Protein AF-A0A9R1XF96-F1 (afdb_monomer_lite)

InterPro domains:
  IPR001680 WD40 repeat [PS50082] (1-25)
  IPR015943 WD40/YVTN repeat-like-containing domain superfamily [G3DSA:2.130.10.10] (2-106)
  IPR036322 WD40-repeat-containing domain superfamily [SSF50978] (3-88)
  IPR050459 WD repeat RBAP46/RBAP48/MSI1 [PTHR22850] (3-103)

Structure (mmCIF, N/CA/C/O backbone):
data_AF-A0A9R1XF96-F1
#
_entry.id   AF-A0A9R1XF96-F1
#
loop_
_atom_site.group_PDB
_atom_site.id
_atom_site.type_symbol
_atom_site.label_atom_id
_atom_site.label_alt_id
_atom_site.label_comp_id
_atom_site.label_asym_id
_atom_site.label_entity_id
_atom_site.label_seq_id
_atom_site.pdbx_PDB_ins_code
_atom_site.Cartn_x
_atom_site.Cartn_y
_atom_site.Cartn_z
_atom_site.occupancy
_atom_site.B_iso_or_equiv
_atom_site.auth_seq_id
_atom_site.auth_comp_id
_atom_site.auth_asym_id
_atom_site.auth_atom_id
_atom_site.pdbx_PDB_model_num
ATOM 1 N N . MET A 1 1 ? -1.195 0.839 -13.754 1.00 90.81 1 MET A N 1
ATOM 2 C CA . MET A 1 1 ? -1.870 -0.382 -13.250 1.00 90.81 1 MET A CA 1
ATOM 3 C C . MET A 1 1 ? -3.029 0.007 -12.335 1.00 90.81 1 MET A C 1
ATOM 5 O O . MET A 1 1 ? -2.970 1.070 -11.726 1.00 90.81 1 MET A O 1
ATOM 9 N N . PHE A 1 2 ? -4.064 -0.826 -12.214 1.00 94.81 2 PHE A N 1
ATOM 10 C CA . PHE A 1 2 ? -5.154 -0.655 -11.242 1.00 94.81 2 PHE A CA 1
ATOM 11 C C . PHE A 1 2 ? -5.579 -2.024 -10.694 1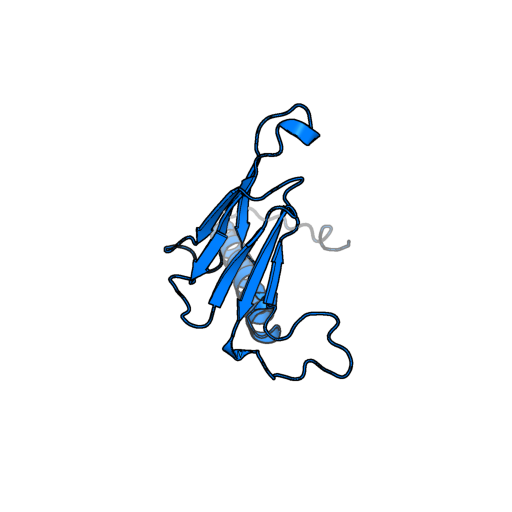.00 94.81 2 PHE A C 1
ATOM 13 O O . PHE A 1 2 ? -5.734 -2.957 -11.480 1.00 94.81 2 PHE A O 1
ATOM 20 N N . GLN A 1 3 ? -5.782 -2.146 -9.376 1.00 97.56 3 GLN A N 1
ATOM 21 C CA . GLN A 1 3 ? -6.221 -3.393 -8.729 1.00 97.56 3 GLN A CA 1
ATOM 22 C C . GLN A 1 3 ? -7.084 -3.132 -7.491 1.00 97.56 3 GLN A C 1
ATOM 24 O O . GLN A 1 3 ? -6.748 -2.291 -6.653 1.00 97.56 3 GLN A O 1
ATOM 29 N N . TRP A 1 4 ? -8.153 -3.914 -7.338 1.00 97.81 4 TRP A N 1
ATOM 30 C CA . TRP A 1 4 ? -9.000 -3.915 -6.144 1.00 97.81 4 TRP A CA 1
ATOM 31 C C . TRP A 1 4 ? -8.318 -4.609 -4.967 1.00 97.81 4 TRP A C 1
ATOM 33 O O . TRP A 1 4 ? -7.611 -5.601 -5.148 1.00 97.81 4 TRP A O 1
ATOM 43 N N . SER A 1 5 ? -8.565 -4.110 -3.755 1.00 97.31 5 SER A N 1
ATOM 44 C CA . SER A 1 5 ? -8.157 -4.813 -2.543 1.00 97.31 5 SER A CA 1
ATOM 45 C C . SER A 1 5 ? -8.941 -6.127 -2.410 1.00 97.31 5 SER A C 1
ATOM 47 O 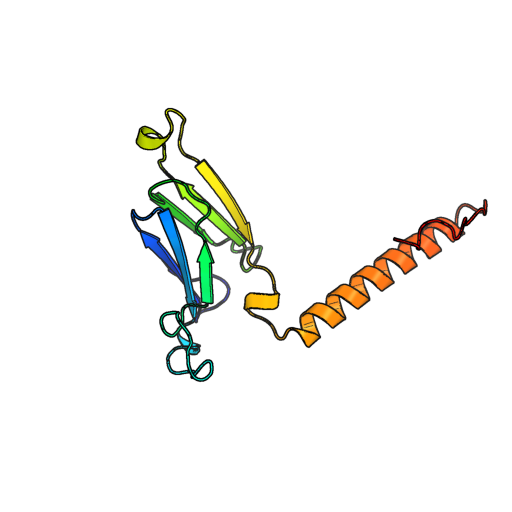O . SER A 1 5 ? -10.169 -6.117 -2.530 1.00 97.31 5 SER A O 1
ATOM 49 N N . PRO A 1 6 ? -8.279 -7.255 -2.099 1.00 97.44 6 PRO A N 1
ATOM 50 C CA . PRO A 1 6 ? -8.956 -8.533 -1.894 1.00 97.4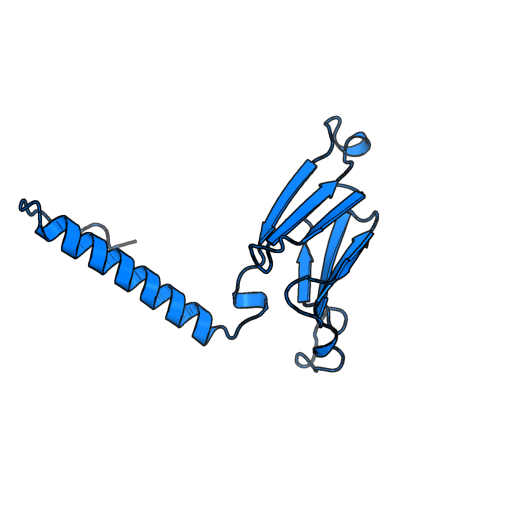4 6 PRO A CA 1
ATOM 51 C C . PRO A 1 6 ? -9.758 -8.574 -0.586 1.00 97.44 6 PRO A C 1
ATOM 53 O O . PRO A 1 6 ? -10.663 -9.392 -0.451 1.00 97.44 6 PRO A O 1
ATOM 56 N N . ASN A 1 7 ? -9.437 -7.708 0.383 1.00 95.44 7 ASN A N 1
ATOM 57 C CA . ASN A 1 7 ? -10.055 -7.727 1.710 1.00 95.44 7 ASN A CA 1
ATOM 58 C C . ASN A 1 7 ? -11.131 -6.645 1.893 1.00 95.44 7 ASN A C 1
ATOM 60 O O . ASN A 1 7 ? -11.940 -6.755 2.813 1.00 95.44 7 ASN A O 1
ATOM 64 N N . LYS A 1 8 ? -11.144 -5.589 1.064 1.00 94.50 8 LYS A N 1
ATOM 65 C CA . LYS A 1 8 ? -12.088 -4.466 1.193 1.00 94.50 8 LYS A CA 1
ATOM 66 C C . LYS A 1 8 ? -12.597 -4.006 -0.169 1.00 94.50 8 LYS A C 1
ATOM 68 O O . LYS A 1 8 ? -11.851 -3.421 -0.945 1.00 94.50 8 LYS A O 1
ATOM 73 N N . SER A 1 9 ? -13.894 -4.182 -0.418 1.00 96.00 9 SER A N 1
ATOM 74 C CA . SER A 1 9 ? -14.516 -3.847 -1.706 1.00 96.00 9 SER A CA 1
ATOM 75 C C . SER A 1 9 ? -14.490 -2.357 -2.043 1.00 96.00 9 SER A C 1
ATOM 77 O O . SER A 1 9 ? -14.587 -2.020 -3.216 1.00 96.00 9 SER A O 1
ATOM 79 N N . SER A 1 10 ? -14.370 -1.470 -1.044 1.00 95.94 10 SER A N 1
ATOM 80 C CA . SER A 1 10 ? -14.300 -0.026 -1.292 1.00 95.94 10 SER A CA 1
ATOM 81 C C . SER A 1 10 ? -12.914 0.486 -1.668 1.00 95.94 10 SER A C 1
ATO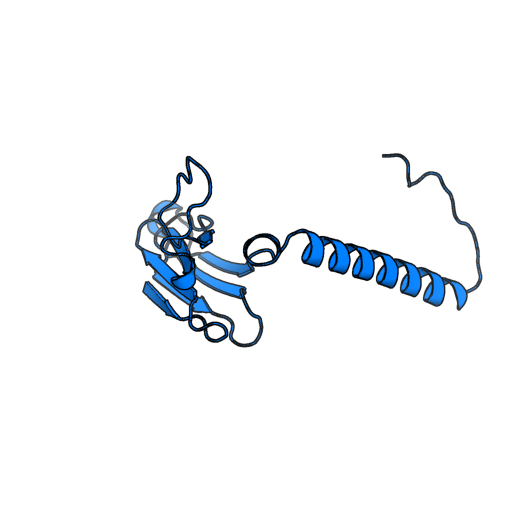M 83 O O . SER A 1 10 ? -12.773 1.628 -2.113 1.00 95.94 10 SER A O 1
ATOM 85 N N . ILE A 1 11 ? -11.894 -0.358 -1.495 1.00 97.44 11 ILE A N 1
ATOM 86 C CA . ILE A 1 11 ? -10.494 0.022 -1.611 1.00 97.44 11 ILE A CA 1
ATOM 87 C C . ILE A 1 11 ? -9.913 -0.484 -2.922 1.00 97.44 11 ILE A C 1
ATOM 89 O O . ILE A 1 11 ? -10.028 -1.662 -3.262 1.00 97.44 11 ILE A O 1
ATOM 93 N N . PHE A 1 12 ? -9.185 0.388 -3.610 1.00 97.81 12 PHE A N 1
ATOM 94 C CA . PHE A 1 12 ? -8.374 0.006 -4.759 1.00 97.81 12 PHE A CA 1
ATOM 95 C C . PHE A 1 12 ? -7.063 0.786 -4.807 1.00 97.81 12 PHE A C 1
ATOM 97 O O . PHE A 1 12 ? -6.933 1.873 -4.247 1.00 97.81 12 PHE A O 1
ATOM 104 N N . GLY A 1 13 ? -6.081 0.211 -5.493 1.00 97.88 13 GLY A N 1
ATOM 105 C CA . GLY A 1 13 ? -4.800 0.837 -5.784 1.00 97.88 13 GLY A CA 1
ATOM 106 C C . GLY A 1 13 ? -4.711 1.244 -7.249 1.00 97.88 13 GLY A C 1
ATOM 107 O O . GLY A 1 13 ? -5.286 0.593 -8.124 1.00 97.88 13 GLY A O 1
ATOM 108 N N . SER A 1 14 ? -3.952 2.297 -7.525 1.00 97.62 14 SER A N 1
ATOM 109 C CA . SER A 1 14 ? -3.577 2.700 -8.878 1.00 97.62 14 SER A CA 1
ATOM 110 C C . SER A 1 14 ? -2.125 3.157 -8.918 1.00 97.62 14 SER A C 1
ATOM 112 O O . SER A 1 14 ? -1.702 3.901 -8.033 1.00 97.62 14 SER A O 1
ATOM 114 N N . SER A 1 15 ? -1.406 2.810 -9.977 1.00 96.19 15 SER A N 1
ATOM 115 C CA . SER A 1 15 ? -0.062 3.321 -10.259 1.00 96.19 15 SER A CA 1
ATOM 116 C C . SER A 1 15 ? 0.063 3.798 -11.702 1.00 96.19 15 SER A C 1
ATOM 118 O O . SER A 1 15 ? -0.656 3.312 -12.587 1.00 96.19 15 SER A O 1
ATOM 120 N N . ALA A 1 16 ? 0.994 4.718 -11.934 1.00 89.69 16 ALA A N 1
ATOM 121 C CA . ALA A 1 16 ? 1.342 5.228 -13.252 1.00 89.69 16 ALA A CA 1
ATOM 122 C C . ALA A 1 16 ? 2.871 5.321 -13.424 1.00 89.69 16 ALA A C 1
ATOM 124 O O . ALA A 1 16 ? 3.650 4.829 -12.603 1.00 89.69 16 ALA A O 1
ATOM 125 N N . GLU A 1 17 ? 3.294 5.942 -14.523 1.00 91.06 17 GLU A N 1
ATOM 126 C CA . GLU A 1 17 ? 4.706 6.152 -14.861 1.00 91.06 17 GLU A CA 1
ATOM 127 C C . GLU A 1 17 ? 5.388 7.218 -13.989 1.00 91.06 17 GLU A C 1
ATOM 129 O O . GLU A 1 17 ? 6.600 7.363 -14.035 1.00 91.06 17 GLU A O 1
ATOM 134 N N . ASP A 1 18 ? 4.635 7.927 -13.144 1.00 91.06 18 ASP A N 1
ATOM 135 C CA . ASP A 1 18 ? 5.148 8.938 -12.213 1.00 91.06 18 ASP A CA 1
ATOM 136 C C . ASP A 1 18 ? 5.837 8.347 -10.968 1.00 91.06 18 ASP A C 1
ATOM 138 O O . ASP A 1 18 ? 6.257 9.089 -10.081 1.00 91.06 18 ASP A O 1
ATOM 142 N N . GLY A 1 19 ? 5.936 7.018 -10.880 1.00 91.69 19 GLY A N 1
ATOM 143 C CA . GLY A 1 19 ? 6.549 6.316 -9.751 1.00 91.69 19 GLY A CA 1
ATOM 144 C C . GLY A 1 19 ? 5.699 6.327 -8.479 1.00 91.69 19 GLY A C 1
ATOM 145 O O . GLY A 1 19 ? 6.165 5.928 -7.409 1.00 91.69 19 GLY A O 1
ATOM 146 N N . VAL A 1 20 ? 4.443 6.774 -8.575 1.00 94.69 20 VAL A N 1
ATOM 147 C CA . VAL A 1 20 ? 3.543 6.914 -7.434 1.00 94.69 20 VAL A CA 1
ATOM 148 C C . VAL A 1 20 ? 2.480 5.825 -7.452 1.00 94.69 20 VAL A C 1
ATOM 150 O O . VAL A 1 20 ? 1.853 5.536 -8.473 1.00 94.69 20 VAL A O 1
ATOM 153 N N . LEU A 1 21 ? 2.221 5.253 -6.277 1.00 97.00 21 LEU A N 1
ATOM 154 C CA . LEU A 1 21 ? 1.103 4.346 -6.055 1.00 97.00 21 LEU A CA 1
ATOM 155 C C . LEU A 1 21 ? 0.102 5.007 -5.105 1.00 97.00 21 LEU A C 1
ATOM 157 O O . LEU A 1 21 ? 0.417 5.345 -3.966 1.00 97.00 21 LEU A O 1
ATOM 161 N N . ASN A 1 22 ? -1.112 5.229 -5.595 1.00 97.12 22 ASN A N 1
ATOM 162 C CA . ASN A 1 22 ? -2.197 5.835 -4.833 1.00 97.12 22 ASN A CA 1
ATOM 163 C C . ASN A 1 22 ? -3.178 4.749 -4.388 1.00 97.12 22 ASN A C 1
ATOM 165 O O . ASN A 1 22 ? -3.576 3.903 -5.191 1.00 97.12 22 ASN A O 1
ATOM 169 N N . ILE A 1 23 ? -3.576 4.798 -3.120 1.00 97.25 23 ILE A N 1
ATOM 170 C CA . ILE A 1 23 ? -4.632 3.969 -2.546 1.00 97.25 23 ILE A CA 1
ATOM 171 C C . ILE A 1 23 ? -5.860 4.834 -2.337 1.00 97.25 23 ILE A C 1
ATOM 173 O O . ILE A 1 23 ? -5.781 5.918 -1.754 1.00 97.25 23 ILE A O 1
ATOM 177 N N . TRP A 1 24 ? -6.994 4.329 -2.794 1.00 96.25 24 TRP A N 1
ATOM 178 C CA . TRP A 1 24 ? -8.257 5.040 -2.824 1.00 96.25 24 TRP A CA 1
ATOM 179 C C . TRP A 1 24 ? -9.303 4.300 -2.007 1.00 96.25 24 TRP A C 1
ATOM 181 O O . TRP A 1 24 ? -9.306 3.072 -1.966 1.00 96.25 24 TRP A O 1
ATOM 191 N N . ASP A 1 25 ? -10.208 5.061 -1.404 1.00 95.38 25 ASP A N 1
ATOM 192 C CA . ASP A 1 25 ? -11.428 4.573 -0.776 1.00 95.38 25 ASP A CA 1
ATOM 193 C C . ASP A 1 25 ? -12.621 5.314 -1.372 1.00 95.38 25 ASP A C 1
ATOM 195 O O . ASP A 1 25 ? -12.844 6.498 -1.095 1.00 95.38 25 ASP A O 1
ATOM 199 N N . HIS A 1 26 ? -13.394 4.630 -2.215 1.00 93.88 26 HIS A N 1
ATOM 200 C CA . HIS A 1 26 ? -14.503 5.285 -2.902 1.00 93.88 26 HIS A CA 1
ATOM 201 C C . HIS A 1 26 ? -15.692 5.585 -1.975 1.00 93.88 26 HIS A C 1
ATOM 203 O O . HIS A 1 26 ? -16.556 6.375 -2.350 1.00 93.88 26 HIS A O 1
ATOM 209 N N . ASN A 1 27 ? -15.733 5.016 -0.762 1.00 92.75 27 ASN A N 1
ATOM 210 C CA . ASN A 1 27 ? -16.729 5.396 0.243 1.00 92.75 27 ASN A CA 1
ATOM 211 C C . ASN A 1 27 ? -16.455 6.791 0.819 1.00 92.75 27 ASN A C 1
ATOM 213 O O . ASN A 1 27 ? -17.387 7.478 1.221 1.00 92.75 27 ASN A O 1
ATOM 217 N N . LYS A 1 28 ? -15.191 7.236 0.799 1.00 86.38 28 LYS A N 1
ATOM 218 C CA . LYS A 1 28 ? -14.773 8.557 1.296 1.00 86.38 28 LYS A CA 1
ATOM 219 C C . LYS A 1 28 ? -14.928 9.668 0.256 1.00 86.38 28 LYS A C 1
ATOM 221 O O . LYS A 1 28 ? -14.571 10.823 0.498 1.00 86.38 28 LYS A O 1
ATOM 226 N N . VAL A 1 29 ? -15.443 9.348 -0.930 1.00 86.31 29 VAL A N 1
ATOM 227 C CA . VAL A 1 29 ? -15.740 10.347 -1.958 1.00 86.31 29 VAL A CA 1
ATOM 228 C C . VAL A 1 29 ? -16.945 11.169 -1.505 1.00 86.31 29 VAL A C 1
ATOM 230 O O . VAL A 1 29 ? -18.036 10.647 -1.311 1.00 86.31 29 VAL A O 1
ATOM 233 N N . GLY A 1 30 ? -16.747 12.478 -1.347 1.00 75.75 30 GLY A N 1
ATOM 234 C CA . GLY A 1 30 ? -17.789 13.398 -0.877 1.00 75.75 30 GLY A CA 1
ATOM 235 C C . GLY A 1 30 ? -17.762 13.665 0.629 1.00 75.75 30 GLY A C 1
ATOM 236 O O . GLY A 1 30 ? -18.421 14.604 1.080 1.00 75.75 30 GLY A O 1
ATOM 237 N N . GLU A 1 31 ? -16.946 12.933 1.393 1.00 77.25 31 GLU A N 1
ATOM 238 C CA . GLU A 1 31 ? -16.636 13.306 2.771 1.00 77.25 31 GLU A CA 1
ATOM 239 C C . GLU A 1 31 ? -15.798 14.591 2.777 1.00 77.25 31 GLU A C 1
ATOM 241 O O . GLU A 1 31 ? -14.765 14.713 2.111 1.00 77.25 31 GLU A O 1
ATOM 246 N N . ARG A 1 32 ? -16.270 15.603 3.510 1.00 60.28 32 ARG A N 1
ATOM 247 C CA . ARG A 1 32 ? -15.572 16.885 3.636 1.00 60.28 32 ARG A CA 1
ATOM 248 C C . ARG A 1 32 ? -14.547 16.786 4.758 1.00 60.28 32 ARG A C 1
ATOM 250 O O . ARG A 1 32 ? -14.866 17.018 5.920 1.00 60.28 32 ARG A O 1
ATOM 257 N N . PHE A 1 33 ? -13.305 16.483 4.402 1.00 59.84 33 PHE A N 1
ATOM 258 C CA . PHE A 1 33 ? -12.168 16.565 5.318 1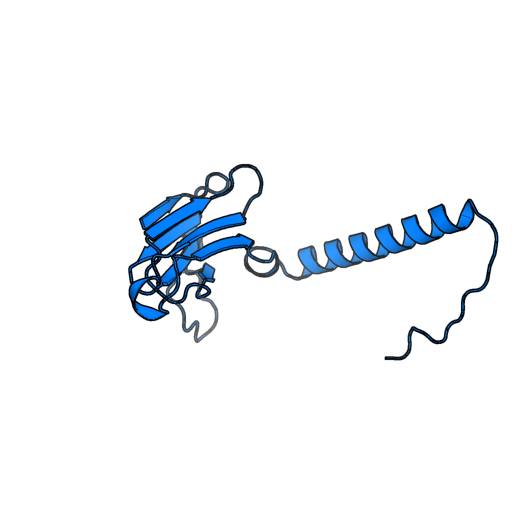.00 59.84 33 PHE A CA 1
ATOM 259 C C . PHE A 1 33 ? -11.808 18.031 5.583 1.00 59.84 33 PHE A C 1
ATOM 261 O O . PHE A 1 33 ? -10.936 18.597 4.926 1.00 59.84 33 PHE A O 1
ATOM 268 N N . GLY A 1 34 ? -12.512 18.659 6.528 1.00 58.56 34 GLY A N 1
ATOM 269 C CA . GLY A 1 34 ? -12.258 20.034 6.958 1.00 58.56 34 GLY A CA 1
ATOM 270 C C . GLY A 1 34 ? -12.258 21.075 5.822 1.00 58.56 34 GLY A C 1
ATOM 271 O O . GLY A 1 34 ? -12.599 20.780 4.677 1.00 58.56 34 GLY A O 1
ATOM 272 N N . PRO A 1 35 ? -11.893 22.334 6.107 1.00 53.41 35 PRO A N 1
ATOM 273 C CA . PRO A 1 35 ? -11.992 23.417 5.125 1.00 53.41 35 PRO A CA 1
ATOM 274 C C . PRO A 1 35 ? -10.971 23.367 3.971 1.00 53.41 35 PRO A C 1
ATOM 276 O O . PRO A 1 35 ? -11.022 24.237 3.107 1.00 53.41 35 PRO A O 1
ATOM 279 N N . ALA A 1 36 ? -10.019 22.424 3.948 1.00 54.16 36 ALA A N 1
ATOM 280 C CA . ALA A 1 36 ? -8.887 22.480 3.016 1.00 54.16 36 ALA A CA 1
ATOM 281 C C . ALA A 1 36 ? -8.125 21.148 2.863 1.00 54.16 36 ALA A C 1
ATOM 283 O O . ALA A 1 36 ? -6.894 21.132 2.963 1.00 54.16 36 ALA A O 1
ATOM 284 N N . SER A 1 37 ? -8.802 20.020 2.622 1.00 62.41 37 SER A N 1
ATOM 285 C CA . SER A 1 37 ? -8.055 18.841 2.162 1.00 62.41 37 SER A CA 1
ATOM 286 C C . SER A 1 37 ? -7.359 19.176 0.842 1.00 62.41 37 SER A C 1
ATOM 288 O O . SER A 1 37 ? -8.007 19.430 -0.170 1.00 62.41 37 SER A O 1
ATOM 290 N N . LYS A 1 38 ? -6.022 19.205 0.862 1.00 71.12 38 LYS A N 1
ATOM 291 C CA . LYS A 1 38 ? -5.177 19.439 -0.321 1.00 71.12 38 LYS A CA 1
ATOM 292 C C . LYS A 1 38 ? -5.185 18.251 -1.292 1.00 71.12 38 LYS A C 1
ATOM 294 O O . LYS A 1 38 ? -4.560 18.322 -2.346 1.00 71.12 38 LYS A O 1
ATOM 299 N N . PHE A 1 39 ? -5.844 17.157 -0.920 1.00 78.56 39 PHE A N 1
ATOM 300 C CA . PHE A 1 39 ? -5.836 15.893 -1.639 1.00 78.56 39 PHE A CA 1
ATOM 301 C C . PHE A 1 39 ? -7.177 15.637 -2.322 1.00 78.56 39 PHE A C 1
ATOM 303 O O . PHE A 1 39 ? -8.224 16.102 -1.870 1.00 78.56 39 PHE A O 1
ATOM 310 N N . ALA A 1 40 ? -7.134 14.886 -3.424 1.00 87.25 40 ALA A N 1
ATOM 311 C CA . ALA A 1 40 ? -8.332 14.508 -4.159 1.00 87.25 40 ALA A CA 1
ATOM 312 C C . ALA A 1 40 ? -9.310 13.723 -3.256 1.00 87.25 40 ALA A C 1
ATOM 314 O O . ALA A 1 40 ? -8.858 12.920 -2.433 1.00 87.25 40 ALA A O 1
ATOM 315 N N . PRO A 1 41 ? -10.635 13.918 -3.402 1.00 88.50 41 PRO A N 1
ATOM 316 C CA . PRO A 1 41 ? -11.629 13.141 -2.666 1.00 88.50 41 PRO A CA 1
ATOM 317 C C . PRO A 1 41 ? -11.397 11.634 -2.816 1.00 88.50 41 PRO A C 1
ATOM 319 O O . PRO A 1 41 ? -11.127 11.153 -3.915 1.00 88.50 41 PRO A O 1
ATOM 322 N N . GLY A 1 42 ? -11.502 10.895 -1.712 1.00 90.69 42 GLY A N 1
ATOM 323 C CA . GLY A 1 42 ? -11.280 9.448 -1.693 1.00 90.69 42 GLY A CA 1
ATOM 324 C C . GLY A 1 42 ? -9.813 9.005 -1.751 1.00 90.69 42 GLY A C 1
ATOM 325 O O . GLY A 1 42 ? -9.567 7.807 -1.644 1.00 90.69 42 GLY A O 1
ATOM 326 N N . LEU A 1 43 ? -8.828 9.906 -1.886 1.00 92.69 43 LEU A N 1
ATOM 327 C CA . LEU A 1 43 ? -7.418 9.526 -1.756 1.00 92.69 43 LEU A CA 1
ATOM 328 C C . LEU A 1 43 ? -7.115 9.187 -0.292 1.00 92.69 43 LEU A C 1
ATOM 330 O O . LEU A 1 43 ? -7.148 10.064 0.569 1.00 92.69 43 LEU A O 1
ATOM 334 N N . LEU A 1 44 ? -6.814 7.917 -0.022 1.00 92.81 44 LEU A N 1
ATOM 335 C CA . LEU A 1 44 ? -6.518 7.415 1.319 1.00 92.81 44 LEU A CA 1
ATOM 336 C C . LEU A 1 44 ? -5.023 7.498 1.634 1.00 92.81 44 LEU A C 1
ATOM 338 O O . LEU A 1 44 ? -4.640 7.920 2.721 1.00 92.81 44 LEU A O 1
ATOM 342 N N . PHE A 1 45 ? -4.176 7.090 0.689 1.00 94.56 45 PHE A N 1
ATOM 343 C CA . PHE A 1 45 ? -2.728 7.059 0.878 1.00 94.56 45 PHE A CA 1
ATOM 344 C C . PHE A 1 45 ? -1.986 7.227 -0.445 1.00 94.56 45 PHE A C 1
ATOM 346 O O . PHE A 1 45 ? -2.467 6.817 -1.501 1.00 94.56 45 PHE A O 1
ATOM 353 N N . ARG A 1 46 ? -0.787 7.804 -0.375 1.00 95.00 46 ARG A N 1
ATOM 354 C CA . ARG A 1 46 ? 0.128 7.944 -1.504 1.00 95.00 46 ARG A CA 1
ATOM 355 C C . ARG A 1 46 ? 1.492 7.380 -1.123 1.00 95.00 46 ARG A C 1
ATOM 357 O O . ARG A 1 46 ? 2.165 7.933 -0.258 1.00 95.00 46 ARG A O 1
ATOM 364 N N . HIS A 1 47 ? 1.906 6.325 -1.814 1.00 95.88 47 HIS A N 1
ATOM 365 C CA . HIS A 1 47 ? 3.251 5.772 -1.740 1.00 95.88 47 HIS A CA 1
ATOM 366 C C . HIS A 1 47 ? 4.124 6.383 -2.836 1.00 95.88 47 HIS A C 1
ATOM 368 O O . HIS A 1 47 ? 3.872 6.180 -4.023 1.00 95.88 47 HIS A O 1
ATOM 374 N N . SER A 1 48 ? 5.155 7.120 -2.431 1.00 94.56 48 SER A N 1
ATOM 375 C CA . SER A 1 48 ? 6.154 7.735 -3.320 1.00 94.56 48 SER A CA 1
ATOM 376 C C . SER A 1 48 ? 7.558 7.210 -2.998 1.00 94.56 48 SER A C 1
ATOM 378 O O . SER A 1 48 ? 8.512 7.976 -2.913 1.00 94.56 48 SER A O 1
ATOM 380 N N . GLY A 1 49 ? 7.666 5.905 -2.726 1.00 92.06 49 GLY A N 1
ATOM 381 C CA . GLY A 1 49 ? 8.932 5.256 -2.376 1.00 92.06 49 GLY A CA 1
ATOM 382 C C . GLY A 1 49 ? 9.775 4.819 -3.576 1.00 92.06 49 GLY A C 1
ATOM 383 O O . GLY A 1 49 ? 10.978 4.606 -3.424 1.00 92.06 49 GLY A O 1
ATOM 384 N N . HIS A 1 50 ? 9.175 4.661 -4.758 1.00 92.12 50 HIS A N 1
ATOM 385 C CA . HIS A 1 50 ? 9.913 4.336 -5.979 1.00 92.12 50 HIS A CA 1
ATOM 386 C C . HIS A 1 50 ? 10.553 5.591 -6.577 1.00 92.12 50 HIS A C 1
ATOM 388 O O . HIS A 1 50 ? 10.066 6.705 -6.398 1.00 92.12 50 HIS A O 1
ATOM 394 N N . ARG A 1 51 ? 11.675 5.399 -7.273 1.00 89.38 51 ARG A N 1
ATOM 395 C CA . ARG A 1 51 ? 12.432 6.483 -7.920 1.00 89.38 51 ARG A CA 1
ATOM 396 C C . ARG A 1 51 ? 11.997 6.734 -9.362 1.00 89.38 51 ARG A C 1
ATOM 398 O O . ARG A 1 51 ? 12.336 7.772 -9.915 1.00 89.38 51 ARG A O 1
ATOM 405 N N . ASP A 1 52 ? 11.280 5.777 -9.942 1.00 90.88 52 ASP A N 1
ATOM 406 C CA . ASP A 1 52 ? 10.869 5.750 -11.343 1.00 90.88 52 ASP A CA 1
ATOM 407 C C . ASP A 1 52 ? 9.556 4.963 -11.490 1.00 90.88 52 ASP A C 1
ATOM 409 O O . ASP A 1 52 ? 8.990 4.498 -10.491 1.00 90.88 52 ASP A O 1
ATOM 413 N N . LYS A 1 53 ? 9.082 4.803 -12.730 1.00 91.88 53 LYS A N 1
ATOM 414 C CA . LYS A 1 53 ? 7.809 4.181 -13.102 1.00 91.88 53 LYS A CA 1
ATOM 415 C C . LYS A 1 53 ? 7.551 2.880 -12.341 1.00 91.88 53 LYS A C 1
ATOM 417 O O . LYS A 1 53 ? 8.344 1.936 -12.373 1.00 91.88 53 LYS A O 1
ATOM 422 N N . VAL A 1 54 ? 6.390 2.810 -11.691 1.00 94.69 54 VAL A N 1
ATOM 423 C CA . VAL A 1 54 ? 5.899 1.566 -11.091 1.00 94.69 54 VAL A CA 1
ATOM 424 C C . VAL A 1 54 ? 5.269 0.740 -12.201 1.00 94.69 54 VAL A C 1
ATOM 426 O O . VAL A 1 54 ? 4.221 1.105 -12.738 1.00 94.69 54 VAL A O 1
ATOM 429 N N . VAL A 1 55 ? 5.900 -0.380 -12.540 1.00 94.44 55 VAL A N 1
ATOM 430 C CA . VAL A 1 55 ? 5.461 -1.239 -13.647 1.00 94.44 55 VAL A CA 1
ATOM 431 C C . VAL A 1 55 ? 4.349 -2.195 -13.224 1.00 94.44 55 VAL A C 1
ATOM 433 O O . VAL A 1 55 ? 3.454 -2.474 -14.020 1.00 94.44 55 VAL A O 1
ATOM 436 N N . ASP A 1 56 ? 4.353 -2.644 -11.966 1.00 95.81 56 ASP A N 1
ATOM 437 C CA . ASP A 1 56 ? 3.305 -3.501 -11.410 1.00 95.81 56 ASP A CA 1
ATOM 438 C C . ASP A 1 56 ? 3.241 -3.406 -9.876 1.00 95.81 56 ASP A C 1
ATOM 440 O O . ASP A 1 56 ? 4.187 -2.970 -9.212 1.00 95.81 56 ASP A O 1
ATOM 444 N N . PHE A 1 57 ? 2.113 -3.814 -9.303 1.00 97.81 57 PHE A N 1
ATOM 445 C CA . PHE A 1 57 ? 1.943 -3.995 -7.867 1.00 97.81 57 PHE A CA 1
ATOM 446 C C . PHE A 1 57 ? 0.898 -5.071 -7.575 1.00 97.81 57 PHE A C 1
ATOM 448 O O . PHE A 1 57 ? 0.057 -5.368 -8.413 1.00 97.81 57 PHE A O 1
ATOM 455 N N . HIS A 1 58 ? 0.915 -5.638 -6.373 1.00 98.06 58 HIS A N 1
ATOM 456 C CA . HIS A 1 58 ? -0.061 -6.638 -5.964 1.00 98.06 58 HIS A CA 1
ATOM 457 C C . HIS A 1 58 ? -0.387 -6.532 -4.475 1.00 98.06 58 HIS A C 1
ATOM 459 O O . HIS A 1 58 ? 0.490 -6.303 -3.638 1.00 98.06 58 HIS A O 1
ATOM 465 N N . TRP A 1 59 ? -1.661 -6.728 -4.147 1.00 98.06 59 TRP A N 1
ATOM 466 C CA . TRP A 1 59 ? -2.139 -6.786 -2.769 1.00 98.06 59 TRP A CA 1
ATOM 467 C C . TRP A 1 59 ? -1.814 -8.137 -2.133 1.00 98.06 59 TRP A C 1
ATOM 469 O O . TRP A 1 59 ? -2.043 -9.190 -2.729 1.00 98.06 59 TRP A O 1
ATOM 479 N N . ASN A 1 60 ? -1.339 -8.138 -0.892 1.00 97.19 60 ASN A N 1
ATOM 480 C CA . ASN A 1 60 ? -1.254 -9.370 -0.122 1.00 97.19 60 ASN A CA 1
ATOM 481 C C . ASN A 1 60 ? -2.657 -9.765 0.371 1.00 97.19 60 ASN A C 1
ATOM 483 O O . ASN A 1 60 ? -3.291 -9.024 1.114 1.00 97.19 60 ASN A O 1
ATOM 487 N N . SER A 1 61 ? -3.147 -10.938 -0.035 1.00 95.38 61 SER A N 1
ATOM 488 C CA . SER A 1 61 ? -4.459 -11.454 0.382 1.00 95.38 61 SER A CA 1
ATOM 489 C C . SER A 1 61 ? -4.488 -11.983 1.818 1.00 95.38 61 SER A C 1
ATOM 491 O O . SER A 1 61 ? -5.561 -12.037 2.421 1.00 95.38 61 SER A O 1
ATOM 493 N N . HIS A 1 62 ? -3.329 -12.370 2.355 1.00 95.12 62 HIS A N 1
ATOM 494 C CA . HIS A 1 62 ? -3.185 -12.937 3.697 1.00 95.12 62 HIS A CA 1
ATOM 495 C C . HIS A 1 62 ? -2.895 -11.874 4.750 1.00 95.12 62 HIS A C 1
ATOM 497 O O . HIS A 1 62 ? -3.191 -12.087 5.922 1.00 95.12 62 HIS A O 1
ATOM 503 N N . ASP A 1 63 ? -2.325 -10.744 4.334 1.00 94.88 63 ASP A N 1
ATOM 504 C CA . ASP A 1 63 ? -1.973 -9.653 5.227 1.00 94.88 63 ASP A CA 1
ATOM 505 C C . ASP A 1 63 ? -2.582 -8.331 4.732 1.00 94.88 63 ASP A C 1
ATOM 507 O O . ASP A 1 63 ? -2.016 -7.682 3.845 1.00 94.88 63 ASP A O 1
ATOM 511 N N . PRO A 1 64 ? -3.761 -7.939 5.258 1.00 94.06 64 PRO A N 1
ATOM 512 C CA . PRO A 1 64 ? -4.468 -6.750 4.809 1.00 94.06 64 PRO A CA 1
ATOM 513 C C . PRO A 1 64 ? -3.588 -5.503 4.866 1.00 94.06 64 PRO A C 1
ATOM 515 O O . PRO A 1 64 ? -2.854 -5.295 5.829 1.00 94.06 64 PRO A O 1
ATOM 518 N N . TRP A 1 65 ? -3.723 -4.644 3.853 1.00 95.38 65 TRP A N 1
ATOM 519 C CA . TRP A 1 65 ? -2.976 -3.385 3.706 1.00 95.38 65 TRP A CA 1
ATOM 520 C C . TRP A 1 65 ? -1.483 -3.513 3.397 1.00 95.38 65 TRP A C 1
ATOM 522 O O . TRP A 1 65 ? -0.802 -2.488 3.311 1.00 95.38 65 TRP A O 1
ATOM 532 N N . THR A 1 66 ? -0.999 -4.733 3.171 1.00 97.69 66 THR A N 1
ATOM 533 C CA . THR A 1 66 ? 0.349 -4.996 2.670 1.00 97.69 66 THR A CA 1
ATOM 534 C C . THR A 1 66 ? 0.335 -5.123 1.149 1.00 97.69 66 THR A C 1
ATOM 536 O O . THR A 1 66 ? -0.506 -5.815 0.568 1.00 97.69 66 THR A O 1
ATOM 539 N N . ILE A 1 67 ? 1.272 -4.443 0.493 1.00 98.12 67 ILE A N 1
ATOM 540 C CA . ILE A 1 67 ? 1.419 -4.400 -0.963 1.00 98.12 67 ILE A CA 1
ATOM 541 C C . ILE A 1 67 ? 2.872 -4.700 -1.320 1.00 98.12 67 ILE A C 1
ATOM 543 O O . ILE A 1 67 ? 3.800 -4.266 -0.635 1.00 98.12 67 ILE A O 1
ATOM 547 N N . VAL A 1 68 ? 3.060 -5.425 -2.421 1.00 98.19 68 VAL A N 1
ATOM 548 C CA . VAL A 1 68 ? 4.333 -5.477 -3.141 1.00 98.19 68 VAL A CA 1
ATOM 549 C C . VAL A 1 68 ? 4.226 -4.618 -4.394 1.00 98.19 68 VAL A C 1
ATOM 551 O O . VAL A 1 68 ? 3.221 -4.682 -5.097 1.00 98.19 68 VAL A O 1
ATOM 554 N N . SER A 1 69 ? 5.237 -3.809 -4.683 1.00 97.12 69 SER A N 1
ATOM 555 C CA . SER A 1 69 ? 5.312 -2.996 -5.897 1.00 97.12 69 SER A CA 1
ATOM 556 C C . SER A 1 69 ? 6.701 -3.066 -6.513 1.00 97.12 69 SER A C 1
ATOM 558 O O . SER A 1 69 ? 7.705 -3.181 -5.807 1.00 97.12 69 SER A O 1
ATOM 560 N N . VAL A 1 70 ? 6.754 -3.022 -7.841 1.00 95.69 70 VAL A N 1
ATOM 561 C CA . VAL A 1 70 ? 7.992 -3.090 -8.619 1.00 95.69 70 VAL A CA 1
ATOM 562 C C . VAL A 1 70 ? 8.120 -1.866 -9.516 1.00 95.69 70 VAL A C 1
ATOM 564 O O . VAL A 1 70 ? 7.145 -1.441 -10.140 1.00 95.69 70 VAL A O 1
ATOM 567 N N . SER A 1 71 ? 9.324 -1.305 -9.589 1.00 93.56 71 SER A N 1
ATOM 568 C CA . SER A 1 71 ? 9.673 -0.247 -10.535 1.00 93.56 71 SER A CA 1
ATOM 569 C C . SER A 1 71 ? 10.756 -0.692 -11.494 1.00 93.56 71 SER A C 1
ATOM 571 O O . SER A 1 71 ? 11.571 -1.561 -11.188 1.00 93.56 71 SER A O 1
ATOM 573 N N . ASP A 1 72 ? 10.776 -0.039 -12.644 1.00 89.94 72 ASP A N 1
ATOM 574 C CA . ASP A 1 72 ? 11.859 -0.138 -13.609 1.00 89.94 72 ASP A CA 1
ATOM 575 C C . ASP A 1 72 ? 12.628 1.188 -13.606 1.00 89.94 72 ASP A C 1
ATOM 577 O O . ASP A 1 72 ? 12.363 2.079 -14.405 1.00 89.94 72 ASP A O 1
ATOM 581 N N . ASP A 1 73 ? 13.530 1.328 -12.629 1.00 80.56 73 ASP A N 1
ATOM 582 C CA . ASP A 1 73 ? 14.425 2.478 -12.417 1.00 80.56 73 ASP A CA 1
ATOM 583 C C . ASP A 1 73 ? 15.836 2.249 -12.988 1.00 80.56 73 ASP A C 1
ATOM 585 O O . ASP A 1 73 ? 16.824 2.843 -12.536 1.00 80.56 73 ASP A O 1
ATOM 589 N N . GLY A 1 74 ? 15.935 1.373 -13.995 1.00 74.31 74 GLY A N 1
ATOM 590 C CA . GLY A 1 74 ? 17.203 1.015 -14.623 1.00 74.31 74 GLY A CA 1
ATOM 591 C C . GLY A 1 74 ? 17.827 2.147 -15.441 1.00 74.31 74 GLY A C 1
ATOM 592 O O . GLY A 1 74 ? 19.044 2.330 -15.424 1.00 74.31 74 GLY A O 1
ATOM 593 N N . GLU A 1 75 ? 17.005 2.949 -16.120 1.00 69.19 75 GLU A N 1
ATOM 594 C CA . GLU A 1 75 ? 17.488 4.048 -16.969 1.00 69.19 75 GLU A CA 1
ATOM 595 C C . GLU A 1 75 ? 17.964 5.264 -16.161 1.00 69.19 75 GLU A C 1
ATOM 597 O O . GLU A 1 75 ? 18.914 5.941 -16.554 1.00 69.19 75 GLU A O 1
ATOM 602 N N . SER A 1 76 ? 17.335 5.540 -15.018 1.00 68.69 76 SER A N 1
ATOM 603 C CA . SER A 1 76 ? 17.541 6.769 -14.244 1.00 68.69 76 SER A CA 1
ATOM 604 C C . SER A 1 76 ? 18.639 6.667 -13.183 1.00 68.69 76 SER A C 1
ATOM 606 O O . SER A 1 76 ? 19.237 7.684 -12.825 1.00 68.69 76 SER A O 1
ATOM 608 N N . THR A 1 77 ? 18.943 5.466 -12.678 1.00 65.44 77 THR A N 1
ATOM 609 C CA . THR A 1 77 ? 19.895 5.297 -11.561 1.00 65.44 77 THR A CA 1
ATOM 610 C C . THR A 1 77 ? 21.174 4.538 -11.908 1.00 65.44 77 THR A C 1
ATOM 612 O O . THR A 1 77 ? 22.058 4.419 -11.059 1.00 65.44 77 THR A O 1
ATOM 615 N N . GLY A 1 78 ? 21.301 4.018 -13.135 1.00 64.31 78 GLY A N 1
ATOM 616 C CA . GLY A 1 78 ? 22.408 3.129 -13.514 1.00 64.31 78 GLY A CA 1
ATOM 617 C C . GLY A 1 78 ? 22.426 1.800 -12.742 1.00 64.31 78 GLY A C 1
ATOM 618 O O . GLY A 1 78 ? 23.409 1.063 -12.817 1.00 64.31 78 GLY A O 1
ATOM 619 N N . GLY A 1 79 ? 21.364 1.516 -11.977 1.00 68.38 79 GLY A N 1
ATOM 620 C CA . GLY A 1 79 ? 21.113 0.266 -11.265 1.00 68.38 79 GLY A CA 1
ATOM 621 C C . GLY A 1 79 ? 20.084 -0.612 -11.985 1.00 68.38 79 GLY A C 1
ATOM 622 O O . GLY A 1 79 ? 19.801 -0.419 -13.162 1.00 68.38 79 GLY A O 1
ATOM 623 N N . GLY A 1 80 ? 19.540 -1.606 -11.281 1.00 77.19 80 GLY A N 1
ATOM 624 C CA . GLY A 1 80 ? 18.384 -2.390 -11.735 1.00 77.19 80 GLY A CA 1
ATOM 625 C C . GLY A 1 80 ? 17.086 -1.920 -11.072 1.00 77.19 80 GLY A C 1
ATOM 626 O O . GLY A 1 80 ? 17.133 -1.140 -10.125 1.00 77.19 80 GLY A O 1
ATOM 627 N N . GLY A 1 81 ? 15.947 -2.433 -11.545 1.00 86.06 81 GLY A N 1
ATOM 628 C CA . GLY A 1 81 ? 14.628 -2.149 -10.974 1.00 86.06 81 GLY A CA 1
ATOM 629 C C . GLY A 1 81 ? 14.512 -2.451 -9.469 1.00 86.06 81 GLY A C 1
ATOM 630 O O . GLY A 1 81 ? 15.128 -3.398 -8.973 1.00 86.06 81 GLY A O 1
ATOM 631 N N . THR A 1 82 ? 13.699 -1.687 -8.732 1.00 91.75 82 THR A N 1
ATOM 632 C CA . THR A 1 82 ? 13.412 -1.935 -7.307 1.00 91.75 82 THR A CA 1
ATOM 633 C C . THR A 1 82 ? 12.141 -2.748 -7.088 1.00 91.75 82 THR A C 1
ATOM 635 O O . THR A 1 82 ? 11.132 -2.565 -7.765 1.00 91.75 82 THR A O 1
ATOM 638 N N . LEU A 1 83 ? 12.167 -3.607 -6.068 1.00 95.12 83 LEU A N 1
ATOM 639 C CA . LEU A 1 83 ? 10.991 -4.252 -5.488 1.00 95.12 83 LEU A CA 1
ATOM 640 C C . LEU A 1 83 ? 10.827 -3.743 -4.058 1.00 95.12 83 LEU A C 1
ATOM 642 O O . LEU A 1 83 ? 11.779 -3.756 -3.279 1.00 95.12 83 LEU A O 1
ATOM 646 N N . GLN A 1 84 ? 9.624 -3.300 -3.709 1.00 96.38 84 GLN A N 1
ATOM 647 C CA . GLN A 1 84 ? 9.294 -2.801 -2.378 1.00 96.38 84 GLN A CA 1
ATOM 648 C C . GLN A 1 84 ? 8.109 -3.579 -1.817 1.00 96.38 84 GLN A C 1
ATOM 650 O O . GLN A 1 84 ? 7.115 -3.780 -2.509 1.00 96.38 84 GLN A O 1
ATOM 655 N N . ILE A 1 85 ? 8.211 -3.990 -0.553 1.00 97.88 85 ILE A N 1
ATOM 656 C CA . ILE A 1 85 ? 7.089 -4.512 0.230 1.00 97.88 85 ILE A CA 1
ATOM 657 C C . ILE A 1 85 ? 6.818 -3.497 1.329 1.00 97.88 85 ILE A C 1
ATOM 659 O O . ILE A 1 85 ? 7.728 -3.126 2.070 1.00 97.88 85 ILE A O 1
ATOM 663 N N . TRP A 1 86 ? 5.581 -3.031 1.419 1.00 97.56 86 TRP A N 1
ATOM 664 C CA . TRP A 1 86 ? 5.195 -1.997 2.368 1.00 97.56 86 TRP A CA 1
ATOM 665 C C . TRP A 1 86 ? 3.780 -2.241 2.880 1.00 97.56 86 TRP A C 1
ATOM 667 O O . TRP A 1 86 ? 2.944 -2.839 2.203 1.00 97.56 86 TRP A O 1
ATOM 677 N N . ARG A 1 87 ? 3.526 -1.773 4.102 1.00 95.88 87 ARG A N 1
ATOM 678 C CA . ARG A 1 87 ? 2.234 -1.863 4.778 1.00 95.88 87 ARG A CA 1
ATOM 679 C C . ARG A 1 87 ? 1.825 -0.476 5.241 1.00 95.88 87 ARG A C 1
ATOM 681 O O . ARG A 1 87 ? 2.623 0.225 5.863 1.00 95.88 87 ARG A O 1
ATOM 688 N N . MET A 1 88 ? 0.588 -0.080 4.960 1.00 94.62 88 MET A N 1
ATOM 689 C CA . MET A 1 88 ? 0.056 1.165 5.518 1.00 94.62 88 MET A CA 1
ATOM 690 C C . MET A 1 88 ? -0.121 1.039 7.029 1.00 94.62 88 MET A C 1
ATOM 692 O O . MET A 1 88 ? -0.654 0.042 7.515 1.00 94.62 88 MET A O 1
ATOM 696 N N . ILE A 1 89 ? 0.300 2.068 7.766 1.00 91.06 89 ILE A N 1
ATOM 697 C CA . ILE A 1 89 ? 0.083 2.122 9.210 1.00 91.06 89 ILE A CA 1
ATOM 698 C C . ILE A 1 89 ? -1.410 2.236 9.527 1.00 91.06 89 ILE A C 1
ATOM 700 O O . ILE A 1 89 ? -2.170 2.925 8.842 1.00 91.06 89 ILE A O 1
ATOM 704 N N . ASP A 1 90 ? -1.813 1.591 10.614 1.00 90.56 90 ASP A N 1
ATOM 705 C CA . ASP A 1 90 ? -3.203 1.493 11.044 1.00 90.56 90 ASP A CA 1
ATOM 706 C C . ASP A 1 90 ? -3.879 2.843 11.308 1.00 90.56 90 ASP A C 1
ATOM 708 O O . ASP A 1 90 ? -5.064 3.003 11.021 1.00 90.56 90 ASP A O 1
ATOM 712 N N . LEU A 1 91 ? -3.103 3.849 11.718 1.00 89.00 91 LEU A N 1
ATOM 713 C CA . LEU A 1 91 ? -3.566 5.225 11.930 1.00 89.00 91 LEU A CA 1
ATOM 714 C C . LEU A 1 91 ? -4.147 5.896 10.672 1.00 89.00 91 LEU A C 1
ATOM 716 O O . LEU A 1 91 ? -4.858 6.889 10.786 1.00 89.00 91 LEU A O 1
ATOM 720 N N . ILE A 1 92 ? -3.850 5.388 9.471 1.00 87.50 92 ILE A N 1
ATOM 721 C CA . ILE A 1 92 ? -4.376 5.951 8.216 1.00 87.50 92 ILE A CA 1
ATOM 722 C C . ILE A 1 92 ? -5.841 5.549 7.994 1.00 87.50 92 ILE A C 1
ATOM 724 O O . ILE A 1 92 ? -6.615 6.300 7.395 1.00 87.50 92 ILE A O 1
ATOM 728 N N . HIS A 1 93 ? -6.232 4.350 8.435 1.00 85.94 93 HIS A N 1
ATOM 729 C CA . HIS A 1 93 ? -7.530 3.755 8.093 1.00 85.94 93 HIS A CA 1
ATOM 730 C C . HIS A 1 93 ? -8.411 3.419 9.300 1.00 85.94 93 HIS A C 1
ATOM 732 O O . HIS A 1 93 ? -9.588 3.117 9.099 1.00 85.94 93 HIS A O 1
ATOM 738 N N . ARG A 1 94 ? -7.883 3.522 10.525 1.00 89.44 94 ARG A N 1
ATOM 739 C CA . ARG A 1 94 ? -8.589 3.252 11.785 1.00 89.44 94 ARG A CA 1
ATOM 740 C C . ARG A 1 94 ? -8.639 4.492 12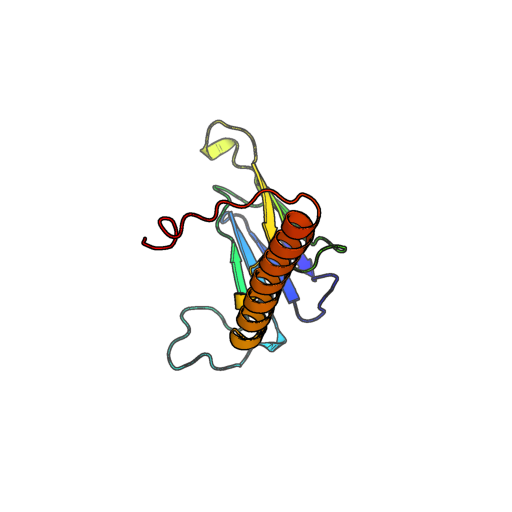.684 1.00 89.44 94 ARG A C 1
ATOM 742 O O . ARG A 1 94 ? -7.777 5.364 12.558 1.00 89.44 94 ARG A O 1
ATOM 749 N N . PRO A 1 95 ? -9.610 4.578 13.609 1.00 89.81 95 PRO A N 1
ATOM 750 C CA . PRO A 1 95 ? -9.622 5.607 14.642 1.00 89.81 95 PRO A CA 1
ATOM 751 C C . PRO A 1 95 ? -8.343 5.567 15.484 1.00 89.81 95 PRO A C 1
ATOM 753 O O . PRO A 1 95 ? -7.928 4.508 15.951 1.00 89.81 95 PRO A O 1
ATOM 756 N N . GLN A 1 96 ? -7.732 6.731 15.704 1.00 89.00 96 GLN A N 1
ATOM 757 C CA . GLN A 1 96 ? -6.472 6.844 16.442 1.00 89.00 96 GLN A CA 1
ATOM 758 C C . GLN A 1 96 ? -6.565 6.255 17.859 1.00 89.00 96 GLN A C 1
ATOM 760 O O . GLN A 1 96 ? -5.639 5.579 18.292 1.00 89.00 96 GLN A O 1
ATOM 765 N N . GLU A 1 97 ? -7.675 6.490 18.562 1.00 91.56 97 GLU A N 1
ATOM 766 C CA . GLU A 1 97 ? -7.896 5.997 19.928 1.00 91.56 97 GLU A CA 1
ATOM 767 C C . GLU A 1 97 ? -7.851 4.467 19.997 1.00 91.56 97 GLU A C 1
ATOM 769 O O . GLU A 1 97 ? -7.192 3.913 20.869 1.00 91.56 97 GLU A O 1
ATOM 774 N N . GLU A 1 98 ? -8.482 3.775 19.044 1.00 92.12 98 GLU A N 1
ATOM 775 C CA . GLU A 1 98 ? -8.448 2.310 18.977 1.00 92.12 98 GLU A CA 1
ATOM 776 C C . GLU A 1 98 ? -7.023 1.790 18.773 1.00 92.12 98 GLU A C 1
ATOM 778 O O . GLU A 1 98 ? -6.593 0.873 19.469 1.00 92.12 98 GLU A O 1
ATOM 783 N N . VAL A 1 99 ? -6.277 2.402 17.848 1.00 90.25 99 VAL A N 1
ATOM 784 C CA . VAL A 1 99 ? -4.900 1.991 17.535 1.00 90.25 99 VAL A CA 1
ATOM 785 C C . VAL A 1 99 ? -3.971 2.226 18.725 1.00 90.25 99 VAL A C 1
ATOM 787 O O . VAL A 1 99 ? -3.156 1.364 19.042 1.00 90.25 99 VAL A O 1
ATOM 790 N N . ILE A 1 100 ? -4.091 3.372 19.400 1.00 88.94 100 ILE A N 1
ATOM 791 C CA . ILE A 1 100 ? -3.284 3.680 20.586 1.00 88.94 100 ILE A CA 1
ATOM 792 C C . ILE A 1 100 ? -3.615 2.710 21.722 1.00 88.94 100 ILE A C 1
ATOM 794 O O . ILE A 1 100 ? -2.695 2.142 22.300 1.00 88.94 100 ILE A O 1
ATOM 798 N N . ASN A 1 101 ? -4.898 2.449 21.986 1.00 91.25 101 ASN A N 1
ATOM 799 C CA . ASN A 1 101 ? -5.314 1.513 23.032 1.00 91.25 101 ASN A CA 1
ATOM 800 C C . ASN A 1 101 ? -4.761 0.098 22.791 1.00 91.25 101 ASN A C 1
ATOM 802 O O . ASN A 1 101 ? -4.304 -0.557 23.725 1.00 91.25 101 ASN A O 1
ATOM 806 N N . GLU A 1 102 ? -4.770 -0.383 21.545 1.00 88.81 102 GLU A N 1
ATOM 807 C CA . GLU A 1 102 ? -4.171 -1.677 21.195 1.00 88.81 102 GLU A CA 1
ATOM 808 C C . GLU A 1 102 ? -2.651 -1.683 21.376 1.00 88.81 102 GLU A C 1
ATOM 810 O O . GLU A 1 102 ? -2.102 -2.642 21.916 1.00 88.81 102 GLU A O 1
ATOM 815 N N . LEU A 1 103 ? -1.960 -0.616 20.966 1.00 85.25 103 LEU A N 1
ATOM 816 C CA . LEU A 1 103 ? -0.515 -0.492 21.163 1.00 85.25 103 LEU A CA 1
ATOM 817 C C . LEU A 1 103 ? -0.150 -0.469 22.650 1.00 85.25 103 LEU A C 1
ATOM 819 O O . LEU A 1 103 ? 0.788 -1.152 23.054 1.00 85.25 103 LEU A O 1
ATOM 823 N N . GLU A 1 104 ? -0.904 0.257 23.474 1.00 88.50 104 GLU A N 1
ATOM 824 C CA . GLU A 1 104 ? -0.721 0.282 24.927 1.00 88.50 104 GLU A CA 1
ATOM 825 C C . GLU A 1 104 ? -0.950 -1.098 25.546 1.00 88.50 104 GLU A C 1
ATOM 827 O O . GLU A 1 104 ? -0.167 -1.526 26.396 1.00 88.50 104 GLU A O 1
ATOM 832 N N . GLN A 1 105 ? -1.968 -1.836 25.094 1.00 87.88 105 GLN A N 1
ATOM 833 C CA . GLN A 1 105 ? -2.203 -3.212 25.534 1.00 87.88 105 GLN A CA 1
ATOM 834 C C . GLN A 1 105 ? -1.067 -4.144 25.117 1.00 87.88 105 GLN A C 1
ATOM 836 O O . GLN A 1 105 ? -0.623 -4.947 25.932 1.00 87.88 105 GLN A O 1
ATOM 841 N N . LEU A 1 106 ? -0.559 -4.026 23.888 1.00 85.12 106 LEU A N 1
ATOM 842 C CA . LEU A 1 106 ? 0.564 -4.830 23.409 1.00 85.12 106 LEU A CA 1
ATOM 843 C C . LEU A 1 106 ? 1.837 -4.540 24.203 1.00 85.12 106 LEU A C 1
ATOM 845 O O . LEU A 1 106 ? 2.468 -5.479 24.680 1.00 85.12 106 LEU A O 1
ATOM 849 N N . ILE A 1 107 ? 2.171 -3.266 24.418 1.00 82.69 107 ILE A N 1
ATOM 850 C CA . ILE A 1 107 ? 3.313 -2.855 25.245 1.00 82.69 107 ILE A CA 1
ATOM 851 C C . ILE A 1 107 ? 3.148 -3.391 26.669 1.00 82.69 107 ILE A C 1
ATOM 853 O O . ILE A 1 107 ? 4.061 -4.019 27.197 1.00 82.69 107 ILE A O 1
ATOM 857 N N . THR A 1 108 ? 1.970 -3.215 27.271 1.00 81.25 108 THR A N 1
ATOM 858 C CA . THR A 1 108 ? 1.681 -3.708 28.626 1.00 81.25 108 THR A CA 1
ATOM 859 C C . THR A 1 108 ? 1.771 -5.231 28.704 1.00 81.25 108 THR A C 1
ATOM 861 O O . THR A 1 108 ? 2.348 -5.759 29.648 1.00 81.25 108 THR A O 1
ATOM 864 N N . SER A 1 109 ? 1.244 -5.947 27.709 1.00 78.44 109 SER A N 1
ATOM 865 C CA . SER A 1 109 ? 1.282 -7.410 27.659 1.00 78.44 109 SER A CA 1
ATOM 866 C C . SER A 1 109 ? 2.693 -7.944 27.432 1.00 78.44 109 SER A C 1
ATOM 868 O O . SER A 1 109 ? 3.074 -8.902 28.090 1.00 78.44 109 SER A O 1
ATOM 870 N N . SER A 1 110 ? 3.496 -7.299 26.580 1.00 70.88 110 SER A N 1
ATOM 871 C CA . SER A 1 110 ? 4.905 -7.645 26.380 1.00 70.88 110 SER A CA 1
ATOM 872 C C . SER A 1 110 ? 5.692 -7.440 27.667 1.00 70.88 110 SER A C 1
ATOM 874 O O . SER A 1 110 ? 6.400 -8.343 28.090 1.00 70.88 110 SER A O 1
ATOM 876 N N . LEU A 1 111 ? 5.500 -6.301 28.340 1.00 62.69 111 LEU A N 1
ATOM 877 C CA . LEU A 1 111 ? 6.119 -6.035 29.638 1.00 62.69 111 LEU A CA 1
ATOM 878 C C . LEU A 1 111 ? 5.653 -7.029 30.712 1.00 62.69 111 LEU A C 1
ATOM 880 O O . LEU A 1 111 ? 6.445 -7.414 31.565 1.00 62.69 111 LEU A O 1
ATOM 884 N N . PHE A 1 112 ? 4.391 -7.464 30.682 1.00 56.00 112 PHE A N 1
ATOM 885 C CA . PHE A 1 112 ? 3.872 -8.473 31.606 1.00 56.00 112 PHE A CA 1
ATOM 886 C C . PHE A 1 112 ? 4.474 -9.858 31.340 1.00 56.00 112 PHE A C 1
ATOM 888 O O . PHE A 1 112 ? 4.911 -10.507 32.285 1.00 56.00 112 PHE A O 1
ATOM 895 N N . PHE A 1 113 ? 4.568 -10.280 30.075 1.00 52.31 113 PHE A N 1
ATOM 896 C CA . PHE A 1 113 ? 5.252 -11.515 29.681 1.00 52.31 113 PHE A CA 1
ATOM 897 C C . PHE A 1 113 ? 6.734 -11.479 30.052 1.00 52.31 113 PHE A C 1
ATOM 899 O O . PHE A 1 113 ? 7.244 -12.465 30.575 1.00 52.31 113 PHE A O 1
ATOM 906 N N . ASP A 1 114 ? 7.413 -10.349 29.848 1.00 54.56 114 ASP A N 1
ATOM 907 C CA . ASP A 1 114 ? 8.796 -10.181 30.283 1.00 54.56 114 ASP A CA 1
ATOM 908 C C . ASP A 1 114 ? 8.892 -10.314 31.810 1.00 54.56 114 ASP A C 1
ATOM 910 O O . ASP A 1 114 ? 9.715 -11.076 32.299 1.00 54.56 114 ASP A O 1
ATOM 914 N N . VAL A 1 115 ? 8.012 -9.675 32.589 1.00 52.44 115 VAL A N 1
ATOM 915 C CA . VAL A 1 115 ? 7.987 -9.818 34.060 1.00 52.44 115 VAL A CA 1
ATOM 916 C C . VAL A 1 115 ? 7.684 -11.257 34.507 1.00 52.44 115 VAL A C 1
ATOM 918 O O . VAL A 1 115 ? 8.303 -11.734 35.458 1.00 52.44 115 VAL A O 1
ATOM 921 N N . GLU A 1 116 ? 6.779 -11.966 33.833 1.00 42.66 116 GLU A N 1
ATOM 922 C CA . GLU A 1 116 ? 6.401 -13.346 34.160 1.00 42.66 116 GLU A CA 1
ATOM 923 C C . GLU A 1 116 ? 7.525 -14.339 33.806 1.00 42.66 116 GLU A C 1
ATOM 925 O O . GLU A 1 116 ? 7.902 -15.158 34.645 1.00 42.66 116 GLU A O 1
ATOM 930 N N . VAL A 1 117 ? 8.174 -14.184 32.646 1.00 47.25 117 VAL A N 1
ATOM 931 C CA . VAL A 1 117 ? 9.358 -14.969 32.242 1.00 47.25 117 VAL A CA 1
ATOM 932 C C . VAL A 1 117 ? 10.574 -14.650 33.123 1.00 47.25 117 VAL A C 1
ATOM 934 O O . VAL A 1 117 ? 11.348 -15.545 33.465 1.00 47.25 117 VAL A O 1
ATOM 937 N N . ILE A 1 118 ? 10.731 -13.396 33.562 1.00 49.00 118 ILE A N 1
ATOM 938 C CA . ILE A 1 118 ? 11.782 -12.993 34.511 1.00 49.00 118 ILE A CA 1
ATOM 939 C C . ILE A 1 118 ? 11.502 -13.550 35.921 1.00 49.00 118 ILE A C 1
ATOM 941 O O . ILE A 1 118 ? 12.440 -13.773 36.690 1.00 49.00 118 ILE A O 1
ATOM 945 N N . SER A 1 119 ? 10.245 -13.847 36.268 1.00 49.06 119 SER A N 1
ATOM 946 C CA . SER A 1 119 ? 9.895 -14.434 37.568 1.00 49.06 119 SER A CA 1
ATOM 947 C C . SER A 1 119 ? 10.269 -15.920 37.703 1.00 49.06 119 SER A C 1
ATOM 949 O O . SER A 1 119 ? 10.506 -16.379 38.823 1.00 49.06 119 SER A O 1
ATOM 951 N N . GLU A 1 120 ? 10.403 -16.660 36.593 1.00 46.88 120 GLU A N 1
ATOM 952 C CA . GLU A 1 120 ? 10.752 -18.093 36.605 1.00 46.88 120 GLU A CA 1
ATOM 953 C C . GLU A 1 120 ? 12.256 -18.372 36.778 1.00 46.88 120 GLU A C 1
ATOM 955 O O . GLU A 1 120 ? 12.643 -19.459 37.213 1.00 46.88 120 GLU A O 1
ATOM 960 N N . PHE A 1 121 ? 13.123 -17.387 36.531 1.00 44.00 121 PHE A N 1
ATOM 961 C CA . PHE A 1 121 ? 14.573 -17.507 36.712 1.00 44.00 121 PHE A CA 1
ATOM 962 C C . PHE A 1 121 ? 15.060 -16.480 37.725 1.00 44.00 121 PHE A C 1
ATOM 964 O O . PHE A 1 121 ? 15.734 -15.508 37.389 1.00 44.00 121 PHE A O 1
ATOM 971 N N . GLY A 1 122 ? 14.694 -16.687 38.990 1.00 51.97 122 GLY A N 1
ATOM 972 C CA . GLY A 1 122 ? 15.034 -15.770 40.070 1.00 51.97 122 GLY A CA 1
ATOM 973 C C . GLY A 1 122 ? 16.530 -15.451 40.143 1.00 51.97 122 GLY A C 1
ATOM 974 O O . GLY A 1 122 ? 17.287 -16.265 40.652 1.00 51.97 122 GLY A O 1
ATOM 975 N N . ILE A 1 123 ? 16.904 -14.243 39.706 1.00 45.66 123 ILE A N 1
ATOM 976 C CA . ILE A 1 123 ? 17.990 -13.374 40.193 1.00 45.66 123 ILE A CA 1
ATOM 977 C C . ILE A 1 123 ? 17.552 -11.929 39.885 1.00 45.66 123 ILE A C 1
ATOM 979 O O . ILE A 1 123 ? 17.358 -11.558 38.731 1.00 45.66 123 ILE A O 1
ATOM 983 N N . TRP A 1 124 ? 17.416 -11.096 40.921 1.00 40.91 124 TRP A N 1
ATOM 984 C CA . TRP A 1 124 ? 17.030 -9.688 40.787 1.00 40.91 124 TRP A CA 1
ATOM 985 C C . TRP A 1 124 ? 18.248 -8.761 40.799 1.00 40.91 124 TRP A C 1
ATOM 987 O O . TRP A 1 124 ? 19.021 -8.754 41.759 1.00 40.91 124 TRP A O 1
ATOM 997 N N . LYS A 1 125 ? 18.332 -7.878 39.801 1.00 32.69 125 LYS A N 1
ATOM 998 C CA . LYS A 1 125 ? 18.754 -6.482 39.989 1.00 32.69 125 LYS A CA 1
ATOM 999 C C . LYS A 1 125 ? 18.093 -5.617 38.914 1.00 32.69 125 LYS A C 1
ATOM 1001 O O . LYS A 1 125 ? 18.534 -5.604 37.772 1.00 32.69 125 LYS A O 1
ATOM 1006 N N . PHE A 1 126 ? 17.036 -4.905 39.295 1.00 43.59 126 PHE A N 1
ATOM 1007 C CA . PHE A 1 126 ? 16.507 -3.790 38.511 1.00 43.59 126 PHE A CA 1
ATOM 1008 C C . PHE A 1 126 ? 17.275 -2.524 38.905 1.00 43.59 126 PHE A C 1
ATOM 1010 O O . PHE A 1 126 ? 17.287 -2.154 40.079 1.00 43.59 126 PHE A O 1
ATOM 1017 N N . ASP A 1 127 ? 17.931 -1.886 37.936 1.00 37.22 127 ASP A N 1
ATOM 1018 C CA . ASP A 1 127 ? 18.432 -0.517 38.061 1.00 37.22 127 ASP A CA 1
ATOM 1019 C C . ASP A 1 127 ? 17.411 0.428 37.412 1.00 37.22 127 ASP A C 1
ATOM 1021 O O . ASP A 1 127 ? 17.070 0.288 36.239 1.00 37.22 127 ASP A O 1
ATOM 1025 N N . SER A 1 128 ? 16.900 1.379 38.191 1.00 47.56 128 SER A N 1
ATOM 1026 C CA . SER A 1 128 ? 15.915 2.378 37.772 1.00 47.56 128 SER A CA 1
ATOM 1027 C C . SER A 1 128 ? 16.510 3.524 36.937 1.00 47.56 128 SER A C 1
ATOM 1029 O O . SER A 1 128 ? 15.826 4.515 36.692 1.00 47.56 128 SER A O 1
ATOM 1031 N N . SER A 1 129 ? 17.775 3.440 36.517 1.00 41.72 129 SER A N 1
ATOM 1032 C CA . SER A 1 129 ? 18.468 4.513 35.793 1.00 41.72 129 SER A CA 1
ATOM 1033 C C . SER A 1 129 ? 18.111 4.641 34.300 1.00 41.72 129 SER A C 1
ATOM 1035 O O . SER A 1 129 ? 18.431 5.664 33.701 1.00 41.72 129 SER A O 1
ATOM 1037 N N . LEU A 1 130 ? 17.408 3.672 33.696 1.00 48.25 130 LEU A N 1
ATOM 1038 C CA . LEU A 1 130 ? 17.131 3.657 32.246 1.00 48.25 130 LEU A CA 1
ATOM 1039 C C . LEU A 1 130 ? 15.806 4.309 31.801 1.00 48.25 130 LEU A C 1
ATOM 1041 O O . LEU A 1 130 ? 15.542 4.353 30.605 1.00 48.25 130 LEU A O 1
ATOM 1045 N N . PHE A 1 131 ? 14.996 4.861 32.712 1.00 48.31 131 PHE A N 1
ATOM 1046 C CA . PHE A 1 131 ? 13.753 5.578 32.357 1.00 48.31 131 PHE A CA 1
ATOM 1047 C C . PHE A 1 131 ? 13.869 7.109 32.381 1.00 48.31 131 PHE A C 1
ATOM 1049 O O . PHE A 1 131 ? 12.857 7.801 32.326 1.00 48.31 131 PHE A O 1
ATOM 1056 N N . ASN A 1 132 ? 15.085 7.655 32.433 1.00 42.06 132 ASN A N 1
ATOM 1057 C CA . ASN A 1 132 ? 15.312 9.072 32.156 1.00 42.06 132 ASN A CA 1
ATOM 1058 C C . ASN A 1 132 ? 16.081 9.217 30.846 1.00 42.06 132 ASN A C 1
ATOM 1060 O O . ASN A 1 132 ? 17.309 9.280 30.871 1.00 42.06 132 ASN A O 1
ATOM 1064 N N . LEU A 1 133 ? 15.339 9.277 29.739 1.00 40.06 133 LEU A N 1
ATOM 1065 C CA . LEU A 1 133 ? 15.633 10.068 28.540 1.00 40.06 133 LEU A CA 1
ATOM 1066 C C . LEU A 1 133 ? 14.341 10.259 27.738 1.00 40.06 133 LEU A C 1
ATOM 1068 O O . LEU A 1 133 ? 13.702 9.237 27.409 1.00 40.06 133 LEU A O 1
#

Secondary structure (DSSP, 8-state):
-EEE-SS-TTEEEEE-TTS-EEEEEGGGTT---GGG--S-TTEEEEE---SS-EEEEEE-SSSTTEEEEEE--HHHHSSPPPEEEEE--GGGTS-HHHHHHHHHHHHHHHHHHHHHHHHHS------GGGG--

Foldseek 3Di:
DKAAALVDRQWIWDFFFQQKIWIFGNVQAPPDPPPDDVDHGRGLDMDNPFPGGFPDKDHDNVDPQWMWTKDQCCVPPVDGIDIDIDGDDPVSPDDPVVVVVVVVVVVVVVVVVVVVVCVVDDDDDDDPPPPPD

Radius of gyration: 21.09 Å; chains: 1; bounding box: 40×42×58 Å

Sequence (133 aa):
MFQWSPNKSSIFGSSAEDGVLNIWDHNKVGERFGPASKFAPGLLFRHSGHRDKVVDFHWNSHDPWTIVSVSDDGESTGGGGTLQIWRMIDLIHRPQEEVINELEQLITSSLFFDVEVISEFGIWKFDSSLFNL

Organism: Lactuca sativa (NCBI:txid4236)

pLDDT: mean 81.36, std 18.77, range [32.69, 98.19]